Protein AF-A0A364VE46-F1 (afdb_monomer)

Sequence (124 aa):
MSDPAYLKLATQILAKAADLCPDRCPKPSRQRAEAWAEVLASMQVPDEVWSEAVTWWSLNGDLSHQINPQEMKRAALAVRDRWEQDPVKRRWLEAAREQKRLERDALIQPVLEQKRKEVRAIGP

Solvent-accessible surface area (backbone atoms only — not comparable to full-atom values): 6962 Å² total; per-residue (Å²): 131,61,56,68,67,36,33,52,50,28,44,52,52,50,52,53,36,31,75,77,37,54,97,29,33,74,80,86,44,70,71,56,21,42,54,42,9,51,56,53,68,74,46,99,63,65,78,82,43,47,68,55,10,49,55,48,33,78,76,72,48,75,80,90,49,62,70,47,73,68,58,51,49,52,26,30,50,54,46,47,58,51,31,62,72,35,79,67,50,31,52,52,52,52,50,53,54,49,50,54,49,53,55,52,50,63,64,45,49,61,56,53,52,51,53,52,51,54,56,58,73,73,53,133

Mean predicted aligned error: 7.07 Å

Organism: NCBI:txid2055947

Radius of gyration: 18.84 Å; Cα contacts (8 Å, |Δi|>4): 98; chains: 1; bounding box: 38×33×64 Å

Structure (mmCIF, N/CA/C/O backbone):
data_AF-A0A364VE46-F1
#
_entry.id   AF-A0A364VE46-F1
#
loop_
_atom_site.group_PDB
_atom_site.id
_atom_site.type_symbol
_atom_site.label_atom_id
_atom_site.label_alt_id
_atom_site.label_comp_id
_atom_site.label_asym_id
_atom_site.label_entity_id
_atom_site.label_seq_id
_atom_site.pdbx_PDB_ins_code
_atom_site.Cartn_x
_atom_site.Cartn_y
_atom_site.Cartn_z
_atom_site.occupancy
_atom_site.B_iso_or_equiv
_atom_site.auth_seq_id
_atom_site.auth_comp_id
_atom_site.auth_asym_id
_atom_site.auth_atom_id
_atom_site.pdbx_PDB_model_num
ATOM 1 N N . MET A 1 1 ? 12.963 6.518 13.332 1.00 56.69 1 MET A N 1
ATOM 2 C CA . MET A 1 1 ? 12.788 5.086 13.014 1.00 56.69 1 MET A CA 1
ATOM 3 C C . MET A 1 1 ? 11.455 4.951 12.320 1.00 56.69 1 MET A C 1
ATOM 5 O O . MET A 1 1 ? 10.466 5.377 12.906 1.00 56.69 1 MET A O 1
ATOM 9 N N . SER A 1 2 ? 11.434 4.442 11.089 1.00 65.88 2 SER A N 1
ATOM 10 C CA . SER A 1 2 ? 10.183 4.196 10.370 1.00 65.88 2 SER A CA 1
ATOM 11 C C . SER A 1 2 ? 9.339 3.178 11.136 1.00 65.88 2 SER A C 1
ATO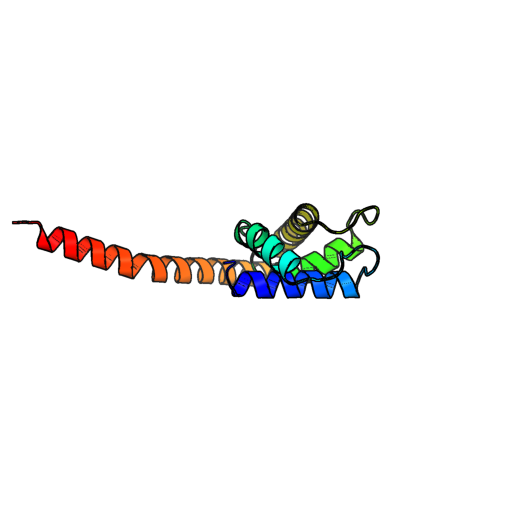M 13 O O . SER A 1 2 ? 9.874 2.231 11.716 1.00 65.88 2 SER A O 1
ATOM 15 N N . ASP A 1 3 ? 8.030 3.396 11.159 1.00 81.00 3 ASP A N 1
ATOM 16 C CA . ASP A 1 3 ? 7.070 2.491 11.785 1.00 81.00 3 ASP A CA 1
ATOM 17 C C . ASP A 1 3 ? 7.213 1.069 11.183 1.00 81.00 3 ASP A C 1
ATOM 19 O O . ASP A 1 3 ? 7.209 0.925 9.950 1.00 81.00 3 ASP A O 1
ATOM 23 N N . PRO A 1 4 ? 7.363 0.015 12.016 1.00 85.56 4 PRO A N 1
ATOM 24 C CA . PRO A 1 4 ? 7.535 -1.363 11.559 1.00 85.56 4 PRO A CA 1
ATOM 25 C C . PRO A 1 4 ? 6.454 -1.845 10.582 1.00 85.56 4 PRO A C 1
ATOM 27 O O . PRO A 1 4 ? 6.757 -2.638 9.686 1.00 85.56 4 PRO A O 1
ATOM 30 N N . ALA A 1 5 ? 5.213 -1.366 10.723 1.00 87.19 5 ALA A N 1
ATOM 31 C CA . ALA A 1 5 ? 4.117 -1.723 9.827 1.00 87.19 5 ALA A CA 1
ATOM 32 C C . ALA A 1 5 ? 4.358 -1.176 8.411 1.00 87.19 5 ALA A C 1
ATOM 34 O O . ALA A 1 5 ? 4.322 -1.926 7.432 1.00 87.19 5 ALA A O 1
ATOM 35 N N . TYR A 1 6 ? 4.721 0.104 8.301 1.00 90.00 6 TYR A N 1
ATOM 36 C CA . TYR A 1 6 ? 5.007 0.737 7.013 1.00 90.00 6 TYR A CA 1
ATOM 37 C C . TYR A 1 6 ? 6.307 0.232 6.380 1.00 90.00 6 TYR A C 1
ATOM 39 O O . TYR A 1 6 ? 6.400 0.161 5.156 1.00 90.00 6 TYR A O 1
ATOM 47 N N . LEU A 1 7 ? 7.292 -0.186 7.181 1.00 92.06 7 LEU A N 1
ATOM 48 C CA . LEU A 1 7 ? 8.499 -0.841 6.669 1.00 92.06 7 LEU A CA 1
ATOM 49 C C . LEU A 1 7 ? 8.181 -2.188 6.008 1.00 92.06 7 LEU A C 1
ATOM 51 O O . LEU A 1 7 ? 8.695 -2.498 4.927 1.00 92.06 7 LEU A O 1
ATOM 55 N N . LYS A 1 8 ? 7.304 -2.978 6.634 1.00 92.00 8 LYS A N 1
ATOM 56 C CA . LYS A 1 8 ? 6.802 -4.226 6.054 1.00 92.00 8 LYS A CA 1
ATOM 57 C C . LYS A 1 8 ? 6.043 -3.952 4.755 1.00 92.00 8 LYS A C 1
ATOM 59 O O . LYS A 1 8 ? 6.323 -4.602 3.749 1.00 92.00 8 LYS A O 1
ATOM 64 N N . LEU A 1 9 ? 5.148 -2.965 4.758 1.00 92.75 9 LEU A N 1
ATOM 65 C CA . LEU A 1 9 ? 4.371 -2.576 3.583 1.00 92.75 9 LEU A CA 1
ATOM 66 C C . LEU A 1 9 ? 5.269 -2.123 2.420 1.00 92.75 9 LEU A C 1
ATOM 68 O O . LEU A 1 9 ? 5.142 -2.629 1.306 1.00 92.75 9 LEU A O 1
ATOM 72 N N . ALA A 1 10 ? 6.229 -1.233 2.682 1.00 93.50 10 ALA A N 1
ATOM 73 C CA . ALA A 1 10 ? 7.200 -0.772 1.691 1.00 93.50 10 ALA A CA 1
ATOM 74 C C . ALA A 1 10 ? 7.986 -1.938 1.075 1.00 93.50 10 ALA A C 1
ATOM 76 O O . ALA A 1 10 ? 8.163 -2.005 -0.141 1.00 93.50 10 ALA A O 1
ATOM 77 N N . THR A 1 11 ? 8.418 -2.886 1.909 1.00 93.31 11 THR A N 1
ATOM 78 C CA . THR A 1 11 ? 9.143 -4.082 1.462 1.00 93.31 11 THR A CA 1
ATOM 79 C C . THR A 1 11 ? 8.281 -4.949 0.544 1.00 93.31 11 THR A C 1
ATOM 81 O O . THR A 1 11 ? 8.752 -5.386 -0.503 1.00 93.31 11 THR A O 1
ATOM 84 N N . GLN A 1 12 ? 7.011 -5.164 0.897 1.00 93.12 12 GLN A N 1
ATOM 85 C CA . GLN A 1 12 ? 6.065 -5.940 0.086 1.00 93.12 12 GLN A CA 1
ATOM 86 C C . GLN A 1 12 ? 5.781 -5.282 -1.268 1.00 93.12 12 GLN A C 1
ATOM 88 O O . GLN A 1 12 ? 5.769 -5.964 -2.292 1.00 93.12 12 GLN A O 1
ATOM 93 N N . ILE A 1 13 ? 5.589 -3.960 -1.279 1.00 93.69 13 ILE A N 1
ATOM 94 C CA . ILE A 1 13 ? 5.369 -3.178 -2.500 1.00 93.69 13 ILE A CA 1
ATOM 95 C C . ILE A 1 13 ? 6.575 -3.295 -3.436 1.00 93.69 13 ILE A C 1
ATOM 97 O O . ILE A 1 13 ? 6.410 -3.635 -4.606 1.00 93.69 13 ILE A O 1
ATOM 101 N N . LEU A 1 14 ? 7.785 -3.055 -2.919 1.00 93.31 14 LEU A N 1
ATOM 102 C CA . LEU A 1 14 ? 9.017 -3.105 -3.710 1.00 93.31 14 LEU A CA 1
ATOM 103 C C . LEU A 1 14 ? 9.321 -4.516 -4.228 1.00 93.31 14 LEU A C 1
ATOM 105 O O . LEU A 1 14 ? 9.739 -4.655 -5.375 1.00 93.31 14 LEU A O 1
ATOM 109 N N . ALA A 1 15 ? 9.085 -5.552 -3.417 1.00 92.56 15 ALA A N 1
ATOM 110 C CA . ALA A 1 15 ? 9.265 -6.942 -3.831 1.00 92.56 15 ALA A CA 1
ATOM 111 C C . ALA A 1 15 ? 8.324 -7.300 -4.989 1.00 92.56 15 ALA A C 1
ATOM 113 O O . ALA A 1 15 ? 8.781 -7.696 -6.056 1.00 92.56 15 ALA A O 1
ATOM 114 N N . LYS A 1 16 ? 7.020 -7.043 -4.833 1.00 93.75 16 LYS A N 1
ATOM 115 C CA . LYS A 1 16 ? 6.037 -7.327 -5.884 1.00 93.75 16 LYS A CA 1
ATOM 116 C C . LYS A 1 16 ? 6.298 -6.522 -7.162 1.00 93.75 16 LYS A C 1
ATOM 118 O O . LYS A 1 16 ? 6.143 -7.046 -8.261 1.00 93.75 16 LYS A O 1
ATOM 123 N N . ALA A 1 17 ? 6.697 -5.256 -7.033 1.00 92.12 17 ALA A N 1
ATOM 124 C CA . ALA A 1 17 ? 7.054 -4.430 -8.184 1.00 92.12 17 ALA A CA 1
ATOM 125 C C . ALA A 1 17 ? 8.294 -4.971 -8.915 1.00 92.12 17 ALA A C 1
ATOM 127 O O . ALA A 1 17 ? 8.340 -4.915 -10.142 1.00 92.12 17 ALA A O 1
ATOM 128 N N . ALA A 1 18 ? 9.275 -5.514 -8.185 1.00 92.25 18 ALA A N 1
ATOM 129 C CA . ALA A 1 18 ? 10.451 -6.150 -8.777 1.00 92.25 18 ALA A CA 1
ATOM 130 C C . ALA A 1 18 ? 10.103 -7.448 -9.515 1.00 92.25 18 ALA A C 1
ATOM 132 O O . ALA A 1 18 ? 10.648 -7.680 -10.590 1.00 92.25 18 ALA A O 1
ATOM 133 N N . ASP A 1 19 ? 9.172 -8.244 -8.987 1.00 92.69 19 ASP A N 1
ATOM 134 C CA . ASP A 1 19 ? 8.719 -9.476 -9.643 1.00 92.69 19 ASP A CA 1
ATOM 135 C C . ASP A 1 19 ? 7.952 -9.193 -10.945 1.00 92.69 19 ASP A C 1
ATOM 137 O O . ASP A 1 19 ? 8.099 -9.917 -11.928 1.00 92.69 19 ASP A O 1
ATOM 141 N N . LEU A 1 20 ? 7.134 -8.134 -10.970 1.00 91.88 20 LEU A N 1
ATOM 142 C CA . LEU A 1 20 ? 6.317 -7.776 -12.137 1.00 91.88 20 LEU A CA 1
ATOM 143 C C . LEU A 1 20 ? 7.089 -6.977 -13.193 1.00 91.88 20 LEU A C 1
ATOM 145 O O . LEU A 1 20 ? 6.883 -7.168 -14.391 1.00 91.88 20 LEU A O 1
ATOM 149 N N . CYS A 1 21 ? 7.947 -6.053 -12.761 1.00 90.38 21 CYS A N 1
ATOM 150 C CA . CYS A 1 21 ? 8.658 -5.122 -13.635 1.00 90.38 21 CYS A CA 1
ATOM 151 C C . CYS A 1 21 ? 10.121 -4.952 -13.174 1.00 90.38 21 CYS A C 1
ATOM 153 O O . CYS A 1 21 ? 10.495 -3.872 -12.700 1.00 90.38 21 CYS A O 1
ATOM 155 N N . PRO A 1 22 ? 10.976 -5.984 -13.319 1.00 88.56 22 PRO A N 1
ATOM 156 C CA . PRO A 1 22 ? 12.333 -5.991 -12.763 1.00 88.56 22 PRO A CA 1
ATOM 157 C C . PRO A 1 22 ? 13.203 -4.837 -13.273 1.00 88.56 22 PRO A C 1
ATOM 159 O O . PRO A 1 22 ? 13.923 -4.217 -12.493 1.00 88.56 22 PRO A O 1
ATOM 162 N N . ASP A 1 23 ? 13.072 -4.463 -14.548 1.00 88.62 23 ASP A N 1
ATOM 163 C CA . ASP A 1 23 ? 13.854 -3.372 -15.148 1.00 88.62 23 ASP A CA 1
ATOM 164 C C . ASP A 1 23 ? 13.385 -1.968 -14.729 1.00 88.62 23 ASP A C 1
ATOM 166 O O . ASP A 1 23 ? 13.976 -0.960 -15.129 1.00 88.62 23 ASP A O 1
ATOM 170 N N . ARG A 1 24 ? 12.280 -1.882 -13.982 1.00 84.69 24 ARG A N 1
ATOM 171 C CA . ARG A 1 24 ? 11.641 -0.629 -13.549 1.00 84.69 24 ARG A CA 1
ATOM 172 C C . ARG A 1 24 ? 11.518 -0.527 -12.034 1.00 84.69 24 ARG A C 1
ATOM 174 O O . ARG A 1 24 ? 11.218 0.550 -11.528 1.00 84.69 24 ARG A O 1
ATOM 181 N N . CYS A 1 25 ? 11.801 -1.598 -11.299 1.00 83.81 25 CYS A N 1
ATOM 182 C CA . CYS A 1 25 ? 11.904 -1.551 -9.852 1.00 83.81 25 CYS A CA 1
ATOM 183 C C . CYS A 1 25 ? 13.359 -1.293 -9.439 1.00 83.81 25 CYS A C 1
ATOM 185 O O . CYS A 1 25 ? 14.266 -2.035 -9.826 1.00 83.81 25 CYS A O 1
ATOM 187 N N . PRO A 1 26 ? 13.633 -0.259 -8.633 1.00 78.94 26 PRO A N 1
ATOM 188 C CA . PRO A 1 26 ? 14.983 -0.027 -8.164 1.00 78.94 26 PRO A CA 1
ATOM 189 C C . PRO A 1 26 ? 15.351 -1.120 -7.138 1.00 78.94 26 PRO A C 1
ATOM 191 O O . PRO A 1 26 ? 14.605 -1.357 -6.188 1.00 78.94 26 PRO A O 1
ATOM 194 N N . LYS A 1 27 ? 16.536 -1.745 -7.277 1.00 79.75 27 LYS A N 1
ATOM 195 C CA . LYS A 1 27 ? 17.008 -2.886 -6.449 1.00 79.75 27 LYS A CA 1
ATOM 196 C C . LYS A 1 27 ? 16.656 -2.765 -4.955 1.00 79.75 27 LYS A C 1
ATOM 198 O O . LYS A 1 27 ? 17.228 -1.883 -4.309 1.00 79.75 27 LYS A O 1
ATOM 203 N N . PRO A 1 28 ? 15.791 -3.621 -4.388 1.00 76.81 28 PRO A N 1
ATOM 204 C CA . PRO A 1 28 ? 15.356 -3.499 -3.000 1.00 76.81 28 PRO A CA 1
ATOM 205 C C . PRO A 1 28 ? 16.540 -3.386 -2.032 1.00 76.81 28 PRO A C 1
ATOM 207 O O . PRO A 1 28 ? 17.483 -4.172 -2.085 1.00 76.81 28 PRO A O 1
ATOM 210 N N . SER A 1 29 ? 16.502 -2.387 -1.153 1.00 88.25 29 SER A N 1
ATOM 211 C CA . SER A 1 29 ? 17.468 -2.219 -0.067 1.00 88.25 29 SER A CA 1
ATOM 212 C C . SER A 1 29 ? 16.737 -1.764 1.187 1.00 88.25 29 SER A C 1
ATOM 214 O O . SER A 1 29 ? 15.684 -1.128 1.099 1.00 88.25 29 SER A O 1
ATOM 216 N N . ARG A 1 30 ? 17.307 -2.060 2.360 1.00 88.81 30 ARG A N 1
ATOM 217 C CA . ARG A 1 30 ? 16.725 -1.644 3.642 1.00 88.81 30 ARG A CA 1
ATOM 218 C C . ARG A 1 30 ? 16.513 -0.130 3.703 1.00 88.81 30 ARG A C 1
ATOM 220 O O . ARG A 1 30 ? 15.420 0.312 4.020 1.00 88.81 30 ARG A O 1
ATOM 227 N N . GLN A 1 31 ? 17.523 0.643 3.310 1.00 90.94 31 GLN A N 1
ATOM 228 C CA . GLN A 1 31 ? 17.452 2.105 3.290 1.00 90.94 31 GLN A CA 1
ATOM 229 C C . GLN A 1 31 ? 16.330 2.618 2.374 1.00 90.94 31 GLN A C 1
ATOM 231 O O . GLN A 1 31 ? 15.630 3.568 2.713 1.00 90.94 31 GLN A O 1
ATOM 236 N N . ARG A 1 32 ? 16.119 1.975 1.216 1.00 89.75 32 ARG A N 1
ATOM 237 C CA . ARG A 1 32 ? 15.029 2.354 0.311 1.00 89.75 32 ARG A CA 1
ATOM 238 C C . ARG A 1 32 ? 13.664 1.994 0.888 1.00 89.75 32 ARG A C 1
ATOM 240 O O . ARG A 1 32 ? 12.745 2.795 0.764 1.00 89.75 32 ARG A O 1
ATOM 247 N N . ALA A 1 33 ? 13.536 0.830 1.520 1.00 91.88 33 ALA A N 1
ATOM 248 C CA . ALA A 1 33 ? 12.306 0.439 2.200 1.00 91.88 33 ALA A CA 1
ATOM 249 C C . ALA A 1 33 ? 11.974 1.397 3.358 1.00 91.88 33 ALA A C 1
ATOM 251 O O . ALA A 1 33 ? 10.822 1.791 3.495 1.00 91.88 33 ALA A O 1
ATOM 252 N N . GLU A 1 34 ? 12.971 1.835 4.134 1.00 93.38 34 GLU A N 1
ATOM 253 C CA . GLU A 1 34 ? 12.807 2.828 5.207 1.00 93.38 34 GLU A CA 1
ATOM 254 C C . GLU A 1 34 ? 12.338 4.187 4.662 1.00 93.38 34 GLU A C 1
ATOM 256 O O . GLU A 1 34 ? 11.369 4.743 5.179 1.00 93.38 34 GLU A O 1
ATOM 261 N N . ALA A 1 35 ? 12.942 4.672 3.570 1.00 91.75 35 ALA A N 1
ATOM 262 C CA . ALA A 1 35 ? 12.521 5.909 2.909 1.00 91.75 35 ALA A CA 1
ATOM 263 C C . ALA A 1 35 ? 11.099 5.809 2.333 1.00 91.75 35 ALA A C 1
ATOM 265 O O . ALA A 1 35 ? 10.295 6.727 2.469 1.00 91.75 35 ALA A O 1
ATOM 266 N N . TRP A 1 36 ? 10.752 4.681 1.707 1.00 93.06 36 TRP A N 1
ATOM 267 C CA . TRP A 1 36 ? 9.391 4.443 1.223 1.00 93.06 36 TRP A CA 1
ATOM 268 C C . TRP A 1 36 ? 8.388 4.379 2.372 1.00 93.06 36 TRP A C 1
ATOM 270 O O . TRP A 1 36 ? 7.309 4.951 2.253 1.00 93.06 36 TRP A O 1
ATOM 280 N N . ALA A 1 37 ? 8.740 3.740 3.488 1.00 92.50 37 ALA A N 1
ATOM 281 C CA . ALA A 1 37 ? 7.881 3.638 4.661 1.00 92.50 37 ALA A CA 1
ATOM 282 C C . ALA A 1 37 ? 7.494 5.015 5.216 1.00 92.50 37 ALA A C 1
ATOM 284 O O . ALA A 1 37 ? 6.330 5.224 5.544 1.00 92.50 37 ALA A O 1
ATOM 285 N N . GLU A 1 38 ? 8.428 5.969 5.262 1.00 91.38 38 GLU A N 1
ATOM 286 C CA . GLU A 1 38 ? 8.139 7.349 5.680 1.00 91.38 38 GLU A CA 1
ATOM 287 C C . GLU A 1 38 ? 7.113 8.023 4.764 1.00 91.38 38 GLU A C 1
ATOM 289 O O . GLU A 1 38 ? 6.151 8.635 5.234 1.00 91.38 38 GLU A O 1
ATOM 294 N N . VAL A 1 39 ? 7.272 7.871 3.446 1.00 90.81 39 VAL A N 1
ATOM 295 C CA . VAL A 1 39 ? 6.330 8.457 2.488 1.00 90.81 39 VAL A CA 1
ATOM 296 C C . VAL A 1 39 ? 4.970 7.763 2.583 1.00 90.81 39 VAL A C 1
ATOM 298 O O . VAL A 1 39 ? 3.951 8.447 2.626 1.00 90.81 39 VAL A O 1
ATOM 301 N N . LEU A 1 40 ? 4.925 6.430 2.657 1.00 90.56 40 LEU A N 1
ATOM 302 C C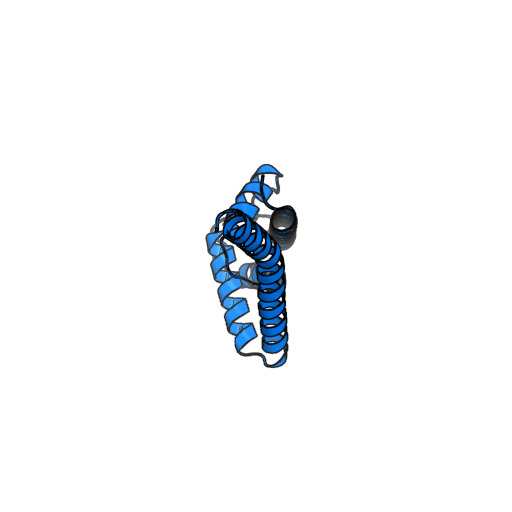A . LEU A 1 40 ? 3.681 5.661 2.775 1.00 90.56 40 LEU A CA 1
ATOM 303 C C . LEU A 1 40 ? 2.922 5.990 4.064 1.00 90.56 40 LEU A C 1
ATOM 305 O O . LEU A 1 40 ? 1.704 6.133 4.014 1.00 90.56 40 LEU A O 1
ATOM 309 N N . ALA A 1 41 ? 3.628 6.201 5.179 1.00 89.06 41 ALA A N 1
ATOM 310 C CA . ALA A 1 41 ? 3.033 6.609 6.452 1.00 89.06 41 ALA A CA 1
ATOM 311 C C . ALA A 1 41 ? 2.308 7.960 6.375 1.00 89.06 41 ALA A C 1
ATOM 313 O O . ALA A 1 41 ? 1.339 8.193 7.097 1.00 89.06 41 ALA A O 1
ATOM 314 N N . SER A 1 42 ? 2.735 8.844 5.469 1.00 88.19 42 SER A N 1
ATOM 315 C CA . SER A 1 42 ? 2.050 10.117 5.215 1.00 88.19 42 SER A CA 1
ATOM 316 C C . SER A 1 42 ? 0.770 9.971 4.379 1.00 88.19 42 SER A C 1
ATOM 318 O O . SER A 1 42 ? -0.003 10.924 4.250 1.00 88.19 42 SER A O 1
ATOM 320 N N . MET A 1 43 ? 0.526 8.799 3.783 1.00 87.19 43 MET A N 1
ATOM 321 C CA . MET A 1 43 ? -0.602 8.575 2.884 1.00 87.19 43 MET A CA 1
ATOM 322 C C . MET A 1 43 ? -1.793 7.961 3.619 1.00 87.19 43 MET A C 1
ATOM 324 O O . MET A 1 43 ? -1.702 6.916 4.254 1.00 87.19 43 MET A O 1
ATOM 328 N N . GLN A 1 44 ? -2.969 8.569 3.457 1.00 82.88 44 GLN A N 1
ATOM 329 C CA . GLN A 1 44 ? -4.230 8.033 3.978 1.00 82.88 44 GLN A CA 1
ATOM 330 C C . GLN A 1 44 ? -4.833 6.990 3.026 1.00 82.88 44 GLN A C 1
ATOM 332 O O . GLN A 1 44 ? -5.938 7.156 2.508 1.00 82.88 44 GLN A O 1
ATOM 337 N N . VAL A 1 45 ? -4.083 5.921 2.765 1.00 87.44 45 VAL A N 1
ATOM 338 C CA . VAL A 1 45 ? -4.537 4.779 1.962 1.00 87.44 45 VAL A CA 1
ATOM 339 C C . VAL A 1 45 ? -4.525 3.525 2.843 1.00 87.44 45 VAL A C 1
ATOM 341 O O . VAL A 1 45 ? -3.557 3.330 3.579 1.00 87.44 45 VAL A O 1
ATOM 344 N N . PRO A 1 46 ? -5.588 2.700 2.833 1.00 87.94 46 PRO A N 1
ATOM 345 C CA . PRO A 1 46 ? -5.594 1.421 3.540 1.00 87.94 46 PRO A CA 1
ATOM 346 C C . PRO A 1 46 ? -4.532 0.456 3.008 1.00 87.94 46 PRO A C 1
ATOM 348 O O . PRO A 1 46 ? -4.253 0.431 1.806 1.00 87.94 46 PRO A O 1
ATOM 351 N N . ASP A 1 47 ? -3.963 -0.352 3.895 1.00 88.00 47 ASP A N 1
ATOM 352 C CA . ASP A 1 47 ? -2.829 -1.223 3.583 1.00 88.00 47 ASP A CA 1
ATOM 353 C C . ASP A 1 47 ? -3.201 -2.289 2.530 1.00 88.00 47 ASP A C 1
ATOM 355 O O . ASP A 1 47 ? -2.391 -2.685 1.689 1.00 88.00 47 ASP A O 1
ATOM 359 N N . GLU A 1 48 ? -4.471 -2.691 2.510 1.00 87.44 48 GLU A N 1
ATOM 360 C CA . GLU A 1 48 ? -5.043 -3.698 1.618 1.00 87.44 48 GLU A CA 1
ATOM 361 C C . GLU A 1 48 ? -5.031 -3.268 0.144 1.00 87.44 48 GLU A C 1
ATOM 363 O O . GLU A 1 48 ? -5.021 -4.114 -0.754 1.00 87.44 48 GLU A O 1
ATOM 368 N N . VAL A 1 49 ? -5.014 -1.959 -0.122 1.00 92.50 49 VAL A N 1
ATOM 369 C CA . VAL A 1 49 ? -5.083 -1.401 -1.481 1.00 92.50 49 VAL A CA 1
ATOM 370 C C . VAL A 1 49 ? -3.762 -1.587 -2.229 1.00 92.50 49 VAL A C 1
ATOM 372 O O . VAL A 1 49 ? -3.753 -1.758 -3.450 1.00 92.50 49 VAL A O 1
ATOM 375 N N . TRP A 1 50 ? -2.628 -1.588 -1.526 1.00 94.12 50 TRP A N 1
ATOM 376 C CA . TRP A 1 50 ? -1.312 -1.466 -2.158 1.00 94.12 50 TRP A CA 1
ATOM 377 C C . TRP A 1 50 ? -0.923 -2.653 -3.034 1.00 94.12 50 TRP A C 1
ATOM 379 O O . TRP A 1 50 ? -0.299 -2.464 -4.075 1.00 94.12 50 TRP A O 1
ATOM 389 N N . SER A 1 51 ? -1.315 -3.876 -2.673 1.00 93.19 51 SER A N 1
ATOM 390 C CA . SER A 1 51 ? -1.020 -5.045 -3.513 1.00 93.19 51 SER A CA 1
ATOM 391 C C . SER A 1 51 ? -1.686 -4.925 -4.889 1.00 93.19 51 SER A C 1
ATOM 393 O O . SER A 1 51 ? -1.066 -5.211 -5.920 1.00 93.19 51 SER A O 1
ATOM 395 N N . GLU A 1 52 ? -2.938 -4.474 -4.931 1.00 94.62 52 GLU A N 1
ATOM 396 C CA . GLU A 1 52 ? -3.656 -4.248 -6.185 1.00 94.62 52 GLU A CA 1
ATOM 397 C C . GLU A 1 52 ? -3.135 -2.992 -6.898 1.00 94.62 52 GLU A C 1
ATOM 399 O O . GLU A 1 52 ? -2.977 -3.021 -8.114 1.00 94.62 52 GLU A O 1
ATOM 404 N N . ALA A 1 53 ? -2.730 -1.955 -6.158 1.00 96.19 53 ALA A N 1
ATOM 405 C CA . ALA A 1 53 ? -2.074 -0.765 -6.706 1.00 96.19 53 ALA A CA 1
ATOM 406 C C . ALA A 1 53 ? -0.799 -1.097 -7.493 1.00 96.19 53 ALA A C 1
ATOM 408 O O . ALA A 1 53 ? -0.625 -0.602 -8.603 1.00 96.19 53 ALA A O 1
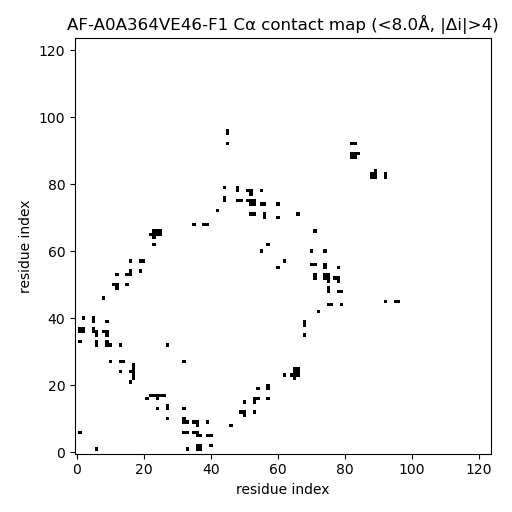ATOM 409 N N . VAL A 1 54 ? 0.059 -1.984 -6.976 1.00 95.19 54 VAL A N 1
ATOM 410 C CA . VAL A 1 54 ? 1.267 -2.430 -7.694 1.00 95.19 54 VAL A CA 1
ATOM 411 C C . VAL A 1 54 ? 0.907 -3.128 -9.008 1.00 95.19 54 VAL A C 1
ATOM 413 O O . VAL A 1 54 ? 1.553 -2.903 -10.026 1.00 95.19 54 VAL A O 1
ATOM 416 N N . THR A 1 55 ? -0.156 -3.934 -8.997 1.00 95.25 55 THR A N 1
ATOM 417 C CA . THR A 1 55 ? -0.645 -4.639 -10.198 1.00 95.25 55 THR A CA 1
ATOM 418 C C . THR A 1 55 ? -1.237 -3.658 -11.207 1.00 95.25 55 THR A C 1
ATOM 420 O O . THR A 1 55 ? -1.032 -3.771 -12.410 1.00 95.25 55 THR A O 1
ATOM 423 N N . TRP A 1 56 ? -1.975 -2.662 -10.720 1.00 95.69 56 TRP A N 1
ATOM 424 C CA . TRP A 1 56 ? -2.515 -1.610 -11.566 1.00 95.69 56 TRP A CA 1
ATOM 425 C C . TRP A 1 56 ? -1.389 -0.792 -12.199 1.00 95.69 56 TRP A C 1
ATOM 427 O O . TRP A 1 56 ? -1.422 -0.553 -13.404 1.00 95.69 56 TRP A O 1
ATOM 437 N N . TRP A 1 57 ? -0.371 -0.417 -11.420 1.00 94.75 57 TRP A N 1
ATOM 438 C CA . TRP A 1 57 ? 0.796 0.310 -11.914 1.00 94.75 57 TRP A CA 1
ATOM 439 C C . TRP A 1 57 ? 1.557 -0.487 -12.976 1.00 94.75 57 TRP A C 1
ATOM 441 O O . TRP A 1 57 ? 1.878 0.075 -14.015 1.00 94.75 57 TRP A O 1
ATOM 451 N N . SER A 1 58 ? 1.779 -1.791 -12.790 1.00 93.19 58 SER A N 1
ATOM 452 C CA . SER A 1 58 ? 2.496 -2.592 -13.793 1.00 93.19 58 SER A CA 1
ATOM 453 C C . SER A 1 58 ? 1.765 -2.673 -15.140 1.00 93.19 58 SER A C 1
ATOM 455 O O . SER A 1 58 ? 2.388 -2.950 -16.158 1.00 93.19 58 SER A O 1
ATOM 457 N N . LEU A 1 59 ? 0.445 -2.458 -15.148 1.00 93.06 59 LEU A N 1
ATOM 458 C CA . LEU A 1 59 ? -0.394 -2.510 -16.349 1.00 93.06 59 LEU A CA 1
ATOM 459 C C . LEU A 1 59 ? -0.675 -1.131 -16.966 1.00 93.06 59 LEU A C 1
ATOM 461 O O . LEU A 1 59 ? -0.893 -1.046 -18.169 1.00 93.06 59 LEU A O 1
ATOM 465 N N . ASN A 1 60 ? -0.718 -0.070 -16.155 1.00 91.88 60 ASN A N 1
ATOM 466 C CA . ASN A 1 60 ? -1.209 1.256 -16.562 1.00 91.88 60 ASN A CA 1
ATOM 467 C C . ASN A 1 60 ? -0.206 2.391 -16.308 1.00 91.88 60 ASN A C 1
ATOM 469 O O . ASN A 1 60 ? -0.457 3.533 -16.687 1.00 91.88 60 ASN A O 1
ATOM 473 N N . GLY A 1 61 ? 0.884 2.107 -15.598 1.00 83.88 61 GLY A N 1
ATOM 474 C CA . GLY A 1 61 ? 1.911 3.077 -15.256 1.00 83.88 61 GLY A CA 1
ATOM 475 C C . GLY A 1 61 ? 2.749 3.484 -16.461 1.00 83.88 61 GLY A C 1
ATOM 476 O O . GLY A 1 61 ? 2.812 2.786 -17.474 1.00 83.88 61 GLY A O 1
ATOM 477 N N . ASP A 1 62 ? 3.429 4.619 -16.327 1.00 82.56 62 ASP A N 1
ATOM 478 C CA . ASP A 1 62 ? 4.420 5.042 -17.304 1.00 82.56 62 ASP A CA 1
ATOM 479 C C . ASP A 1 62 ? 5.706 4.231 -17.104 1.00 82.56 62 ASP A C 1
ATOM 481 O O . ASP A 1 62 ? 6.554 4.532 -16.267 1.00 82.56 62 ASP A O 1
ATOM 485 N N . LEU A 1 63 ? 5.846 3.164 -17.888 1.00 79.12 63 LEU A N 1
ATOM 486 C CA . LEU A 1 63 ? 6.999 2.270 -17.819 1.00 79.12 63 LEU A CA 1
ATOM 487 C C . LEU A 1 63 ? 8.254 2.859 -18.488 1.00 79.12 63 LEU A C 1
ATOM 489 O O . LEU A 1 63 ? 9.219 2.125 -18.710 1.00 79.12 63 LEU A O 1
ATOM 493 N N . SER A 1 64 ? 8.278 4.149 -18.840 1.00 83.00 64 SER A N 1
ATOM 494 C CA . SER A 1 64 ? 9.498 4.825 -19.303 1.00 83.00 64 SER A CA 1
ATOM 495 C C . SER A 1 64 ? 10.468 5.146 -18.160 1.00 83.00 64 SER A C 1
ATOM 497 O O . SER A 1 64 ? 11.668 5.324 -18.395 1.00 83.00 64 SER A O 1
ATOM 499 N N . HIS A 1 65 ? 9.982 5.147 -16.916 1.00 82.38 65 HIS A N 1
ATOM 500 C CA . HIS A 1 65 ? 10.763 5.475 -15.731 1.00 82.38 65 HIS A CA 1
ATOM 501 C C . HIS A 1 65 ? 10.704 4.376 -14.666 1.00 82.38 65 HIS A C 1
ATOM 503 O O . HIS A 1 65 ? 9.883 3.460 -14.705 1.00 82.38 65 HIS A O 1
ATOM 509 N N . GLN A 1 66 ? 11.650 4.434 -13.727 1.00 88.94 66 GLN A N 1
ATOM 510 C CA . GLN A 1 66 ? 11.609 3.569 -12.555 1.00 88.94 66 GLN A CA 1
ATOM 511 C C . GLN A 1 66 ? 10.488 4.002 -11.621 1.00 88.94 66 GLN A C 1
ATOM 513 O O . GLN A 1 66 ? 10.269 5.199 -11.430 1.00 88.94 66 GLN A O 1
ATOM 518 N N . ILE A 1 67 ? 9.879 3.012 -10.971 1.00 90.56 67 ILE A N 1
ATOM 519 C CA . ILE A 1 67 ? 8.826 3.240 -9.997 1.00 90.56 67 ILE A CA 1
ATOM 520 C C . ILE A 1 67 ? 9.304 4.168 -8.885 1.00 90.56 67 ILE A C 1
ATOM 522 O O . ILE A 1 67 ? 10.348 3.956 -8.255 1.00 90.56 67 ILE A O 1
ATOM 526 N N . ASN A 1 68 ? 8.500 5.182 -8.602 1.00 91.06 68 ASN A N 1
ATOM 527 C CA . ASN A 1 68 ? 8.716 6.075 -7.474 1.00 91.06 68 ASN A CA 1
ATOM 528 C C . ASN A 1 68 ? 7.473 6.156 -6.563 1.00 91.06 68 ASN A C 1
ATOM 530 O O . ASN A 1 68 ? 6.373 5.741 -6.950 1.00 91.06 68 ASN A O 1
ATOM 534 N N . PRO A 1 69 ? 7.608 6.702 -5.339 1.00 91.44 69 PRO A N 1
ATOM 535 C CA . PRO A 1 69 ? 6.481 6.812 -4.415 1.00 91.44 69 PRO A CA 1
ATOM 536 C C . PRO A 1 69 ? 5.290 7.619 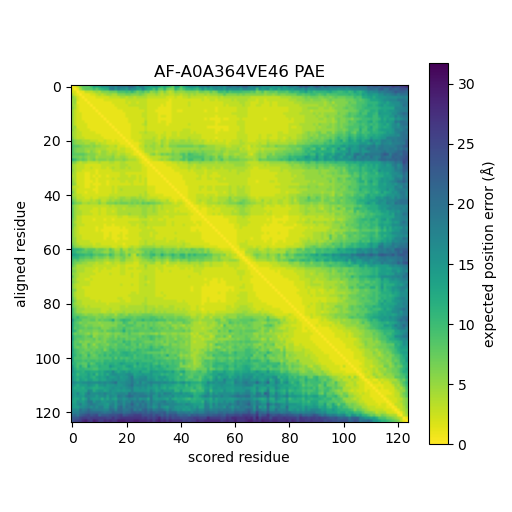-4.957 1.00 91.44 69 PRO A C 1
ATOM 538 O O . PRO A 1 69 ? 4.149 7.347 -4.585 1.00 91.44 69 PRO A O 1
ATOM 541 N N . GLN A 1 70 ? 5.516 8.599 -5.839 1.00 91.44 70 GLN A N 1
ATOM 542 C CA . GLN A 1 70 ? 4.439 9.401 -6.424 1.00 91.44 70 GLN A CA 1
ATOM 543 C C . GLN A 1 70 ? 3.604 8.587 -7.419 1.00 91.44 70 GLN A C 1
ATOM 545 O O . GLN A 1 70 ? 2.377 8.693 -7.418 1.00 91.44 70 GLN A O 1
ATOM 550 N N . GLU A 1 71 ? 4.239 7.759 -8.243 1.00 91.75 71 GLU A N 1
ATOM 551 C CA . GLU A 1 71 ? 3.539 6.841 -9.144 1.00 91.75 71 GLU A CA 1
ATOM 552 C C . GLU A 1 71 ? 2.745 5.798 -8.368 1.00 91.75 71 GLU A C 1
ATOM 554 O O . GLU A 1 71 ? 1.569 5.574 -8.655 1.00 91.75 71 GLU A O 1
ATOM 559 N N . MET A 1 72 ? 3.350 5.233 -7.322 1.00 93.94 72 MET A N 1
ATOM 560 C CA . MET A 1 72 ? 2.669 4.274 -6.459 1.00 93.94 72 MET A CA 1
ATOM 561 C C . MET A 1 72 ? 1.465 4.914 -5.751 1.00 93.94 72 MET A C 1
ATOM 563 O O . MET A 1 72 ? 0.393 4.315 -5.693 1.00 93.94 72 MET A O 1
ATOM 567 N N . LYS A 1 73 ? 1.583 6.173 -5.304 1.00 93.62 73 LYS A N 1
ATOM 568 C CA . LYS A 1 73 ? 0.450 6.948 -4.772 1.00 93.62 73 LYS A CA 1
ATOM 569 C C . LYS A 1 73 ? -0.677 7.085 -5.794 1.00 93.62 73 LYS A C 1
ATOM 571 O O . LYS A 1 73 ? -1.836 6.880 -5.444 1.00 93.62 73 LYS A O 1
ATOM 576 N N . ARG A 1 74 ? -0.363 7.445 -7.043 1.00 93.38 74 ARG A N 1
ATOM 577 C CA . ARG A 1 74 ? -1.371 7.585 -8.112 1.00 93.38 74 ARG A CA 1
ATOM 578 C C . ARG A 1 74 ? -2.099 6.265 -8.357 1.00 93.38 74 ARG A C 1
ATOM 580 O O . ARG A 1 74 ? -3.325 6.256 -8.395 1.00 93.38 74 ARG A O 1
ATOM 587 N N . ALA A 1 75 ? -1.353 5.167 -8.445 1.00 95.12 75 ALA A N 1
ATOM 588 C CA . ALA A 1 75 ? -1.917 3.834 -8.613 1.00 95.12 75 ALA A CA 1
ATOM 589 C C . ALA A 1 75 ? -2.83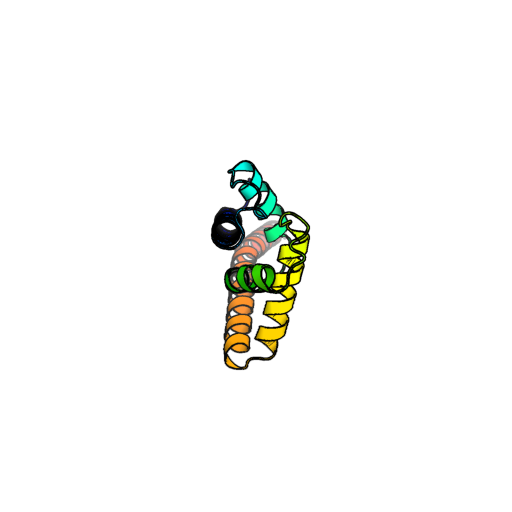0 3.441 -7.444 1.00 95.12 75 ALA A C 1
ATOM 591 O O . ALA A 1 75 ? -3.936 2.944 -7.648 1.00 95.12 75 ALA A O 1
ATOM 592 N N . ALA A 1 76 ? -2.403 3.717 -6.213 1.00 95.25 76 ALA A N 1
ATOM 593 C CA . ALA A 1 76 ? -3.177 3.394 -5.025 1.00 95.25 76 ALA A CA 1
ATOM 594 C C . ALA A 1 76 ? -4.471 4.208 -4.920 1.00 95.25 76 ALA A C 1
ATOM 596 O O . ALA A 1 76 ? -5.507 3.659 -4.554 1.00 95.25 76 ALA A O 1
ATOM 597 N N . LEU A 1 77 ? -4.445 5.490 -5.294 1.00 93.81 77 LEU A N 1
ATOM 598 C CA . LEU A 1 77 ? -5.656 6.308 -5.371 1.00 93.81 77 LEU A CA 1
ATOM 599 C C . LEU A 1 77 ? -6.610 5.795 -6.456 1.00 93.81 77 LEU A C 1
ATOM 601 O O . LEU A 1 77 ? -7.790 5.632 -6.174 1.00 93.81 77 LEU A O 1
ATOM 605 N N . ALA A 1 78 ? -6.104 5.443 -7.641 1.00 94.50 78 ALA A N 1
ATOM 606 C CA . ALA A 1 78 ? -6.932 4.883 -8.711 1.00 94.50 78 ALA A CA 1
ATOM 607 C C . ALA A 1 78 ? -7.626 3.575 -8.287 1.00 94.50 78 ALA A C 1
ATOM 609 O O . ALA A 1 78 ? -8.821 3.390 -8.525 1.00 94.50 78 ALA A O 1
ATOM 610 N N . VAL A 1 79 ? -6.900 2.676 -7.614 1.00 94.88 79 VAL A N 1
ATOM 611 C CA . VAL A 1 79 ? -7.475 1.430 -7.086 1.00 94.88 79 VAL A CA 1
ATOM 612 C C . VAL A 1 79 ? -8.471 1.707 -5.966 1.00 94.88 79 VAL A C 1
ATOM 614 O O . VAL A 1 79 ? -9.555 1.130 -5.976 1.00 94.88 79 VAL A O 1
ATOM 617 N N . ARG A 1 80 ? -8.148 2.600 -5.025 1.00 93.62 80 ARG A N 1
ATOM 618 C CA . ARG A 1 80 ? -9.069 2.997 -3.953 1.00 93.62 80 ARG A CA 1
ATOM 619 C C . ARG A 1 80 ? -10.375 3.539 -4.527 1.00 93.62 80 ARG A C 1
ATOM 621 O O . ARG A 1 80 ? -11.438 3.097 -4.111 1.00 93.62 80 ARG A O 1
ATOM 628 N N . ASP A 1 81 ? -10.303 4.451 -5.489 1.00 92.81 81 ASP A N 1
ATOM 629 C CA . ASP A 1 81 ? -11.484 5.077 -6.089 1.00 92.81 81 ASP A CA 1
ATOM 630 C C . ASP A 1 81 ? -12.329 4.041 -6.850 1.00 92.81 81 ASP A C 1
ATOM 632 O O . ASP A 1 81 ? -13.558 4.077 -6.809 1.00 92.81 81 ASP A O 1
ATOM 636 N N . ARG A 1 82 ? -11.688 3.039 -7.467 1.00 91.81 82 ARG A N 1
ATOM 637 C CA . ARG A 1 82 ? -12.385 1.880 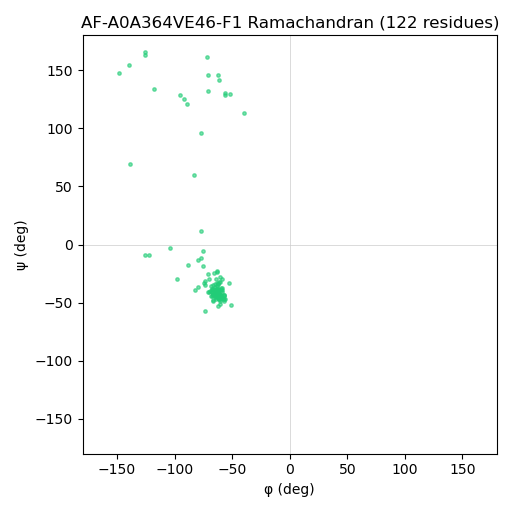-8.043 1.00 91.81 82 ARG A CA 1
ATOM 638 C C . ARG A 1 82 ? -13.040 1.008 -6.971 1.00 91.81 82 ARG A C 1
ATOM 640 O O . ARG A 1 82 ? -14.181 0.587 -7.142 1.00 91.81 82 ARG A O 1
ATOM 647 N N . TRP A 1 83 ? -12.347 0.733 -5.869 1.00 92.88 83 TRP A N 1
ATOM 648 C CA . TRP A 1 83 ? -12.895 -0.027 -4.742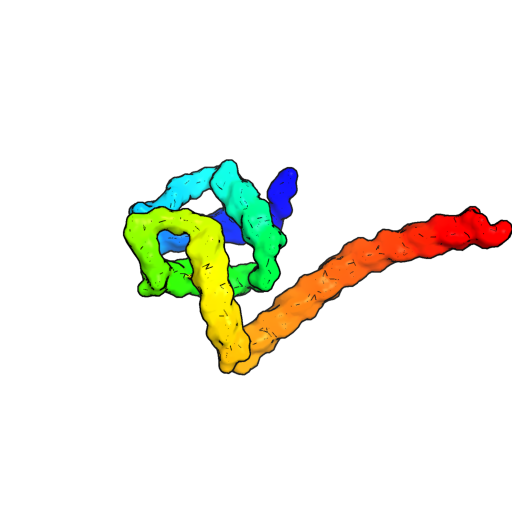 1.00 92.88 83 TRP A CA 1
ATOM 649 C C . TRP A 1 83 ? -14.086 0.678 -4.107 1.00 92.88 83 TRP A C 1
ATOM 651 O O . TRP A 1 83 ? -15.025 0.019 -3.676 1.00 92.88 83 TRP A O 1
ATOM 661 N N . GLU A 1 84 ? -14.087 2.009 -4.085 1.00 89.62 84 GLU A N 1
ATOM 662 C CA . GLU A 1 84 ? -15.244 2.774 -3.640 1.00 89.62 84 GLU A CA 1
ATOM 663 C C . GLU A 1 84 ? -16.462 2.552 -4.531 1.00 89.62 84 GLU A C 1
ATOM 665 O O . GLU A 1 84 ? -17.571 2.724 -4.047 1.00 89.62 84 GLU A O 1
ATOM 670 N N . GLN A 1 85 ? -16.315 2.143 -5.789 1.00 90.94 85 GLN A N 1
ATOM 671 C CA . GLN A 1 85 ? -17.441 1.848 -6.682 1.00 90.94 85 GLN A CA 1
ATOM 672 C C . GLN A 1 85 ? -17.926 0.392 -6.578 1.00 90.94 85 GLN A C 1
ATOM 674 O O . GLN A 1 85 ? -19.058 0.101 -6.960 1.00 90.94 85 GLN A O 1
ATOM 679 N N . ASP A 1 86 ? -17.114 -0.511 -6.025 1.00 90.12 86 ASP A N 1
ATOM 680 C CA . ASP A 1 86 ? -17.450 -1.922 -5.820 1.00 90.12 86 ASP A CA 1
ATOM 681 C C . ASP A 1 86 ? -18.132 -2.121 -4.446 1.00 90.12 86 ASP A C 1
ATOM 683 O O . ASP A 1 86 ? -17.526 -1.828 -3.413 1.00 90.12 86 ASP A O 1
ATOM 687 N N . PRO A 1 87 ? -19.376 -2.638 -4.376 1.00 83.50 87 PRO A N 1
ATOM 688 C CA . PRO A 1 87 ? -20.106 -2.787 -3.114 1.00 83.50 87 PRO A CA 1
ATOM 689 C C . PRO A 1 87 ? -19.421 -3.687 -2.082 1.00 83.50 87 PRO A C 1
ATOM 691 O O . PRO A 1 87 ? -19.570 -3.466 -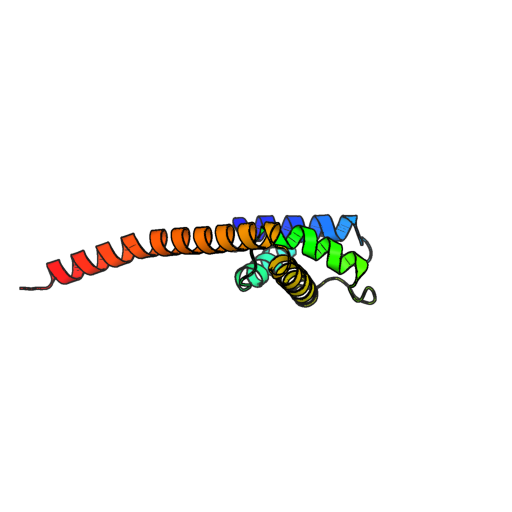0.879 1.00 83.50 87 PRO A O 1
ATOM 694 N N . VAL A 1 88 ? -18.691 -4.712 -2.530 1.00 87.56 88 VAL A N 1
ATOM 695 C CA . VAL A 1 88 ? -17.944 -5.601 -1.641 1.00 87.56 88 VAL A CA 1
ATOM 696 C C . VAL A 1 88 ? -16.730 -4.845 -1.140 1.00 87.56 88 VAL A C 1
ATOM 698 O O . VAL A 1 88 ? -16.610 -4.642 0.063 1.00 87.56 88 VAL A O 1
ATOM 701 N N . LYS A 1 89 ? -15.869 -4.355 -2.034 1.00 87.75 89 LYS A N 1
ATOM 702 C CA . LYS A 1 89 ? -14.627 -3.662 -1.651 1.00 87.75 89 LYS A CA 1
ATOM 703 C C . LYS A 1 89 ? -14.881 -2.394 -0.835 1.00 87.75 89 LYS A C 1
ATOM 705 O O . LYS A 1 89 ? -14.115 -2.109 0.083 1.00 87.75 89 LYS A O 1
ATOM 710 N N . ARG A 1 90 ? -15.985 -1.685 -1.078 1.00 85.19 90 ARG A N 1
ATOM 711 C CA . ARG A 1 90 ? -16.417 -0.543 -0.263 1.00 85.19 90 ARG A CA 1
ATOM 712 C C . ARG A 1 90 ? -16.587 -0.926 1.210 1.00 85.19 90 ARG A C 1
ATOM 714 O O . ARG A 1 90 ? -16.086 -0.205 2.066 1.00 85.19 90 ARG A O 1
ATOM 721 N N . ARG A 1 91 ? -17.191 -2.082 1.515 1.00 85.94 91 ARG A N 1
ATOM 722 C CA . ARG A 1 91 ? -17.320 -2.574 2.904 1.00 85.94 91 ARG A CA 1
ATOM 723 C C . ARG A 1 91 ? -15.964 -2.855 3.549 1.00 85.94 91 ARG A C 1
ATOM 725 O O . ARG A 1 91 ? -15.785 -2.590 4.733 1.00 85.94 91 ARG A O 1
ATOM 732 N N . TRP A 1 92 ? -14.998 -3.352 2.775 1.00 85.06 92 TRP A N 1
ATOM 733 C CA . TRP A 1 92 ? -13.628 -3.550 3.262 1.00 85.06 92 TRP A CA 1
ATOM 734 C C . TRP A 1 92 ? -12.950 -2.212 3.575 1.00 85.06 92 TRP A C 1
ATOM 736 O O . TRP A 1 92 ? -12.334 -2.076 4.628 1.00 85.06 92 TRP A O 1
ATOM 746 N N . LEU A 1 93 ? -13.117 -1.201 2.715 1.00 85.62 93 LEU A N 1
ATOM 747 C CA . LEU A 1 93 ? -12.608 0.151 2.976 1.00 85.62 93 LEU A CA 1
ATOM 748 C C . LEU A 1 93 ? -13.246 0.774 4.222 1.00 85.62 93 LEU A C 1
ATOM 750 O O . LEU A 1 93 ? -12.555 1.425 5.002 1.00 85.62 93 LEU A O 1
ATOM 754 N N . GLU A 1 94 ? -14.551 0.592 4.417 1.00 86.31 94 GLU A N 1
ATOM 755 C CA . GLU A 1 94 ? -15.266 1.062 5.608 1.00 86.31 94 GLU A CA 1
ATOM 756 C C . GLU A 1 94 ? -14.747 0.390 6.883 1.00 86.31 94 GLU A C 1
ATOM 758 O O . GLU A 1 94 ? -14.444 1.090 7.849 1.00 86.31 94 GLU A O 1
ATOM 763 N N . ALA A 1 95 ? -14.557 -0.933 6.866 1.00 86.31 95 ALA A N 1
ATOM 764 C CA . ALA A 1 95 ? -13.980 -1.673 7.987 1.00 86.31 95 ALA A CA 1
ATOM 765 C C . ALA A 1 95 ? -12.546 -1.214 8.305 1.00 86.31 95 ALA A C 1
ATOM 767 O O . ALA A 1 95 ? -12.223 -0.969 9.465 1.00 86.31 95 ALA A O 1
ATOM 768 N N . ALA A 1 96 ? -11.706 -1.015 7.285 1.00 84.06 96 ALA A N 1
ATOM 769 C CA . ALA A 1 96 ? -10.340 -0.525 7.466 1.00 84.06 96 ALA A CA 1
ATOM 770 C C . ALA A 1 96 ? -10.302 0.907 8.036 1.00 84.06 96 ALA A C 1
ATOM 772 O O . ALA A 1 96 ? -9.485 1.225 8.903 1.00 84.06 96 ALA A O 1
ATOM 773 N N . ARG A 1 97 ? -11.209 1.786 7.582 1.00 85.25 97 ARG A N 1
ATOM 774 C CA . ARG A 1 97 ? -11.369 3.145 8.132 1.00 85.25 97 ARG A CA 1
ATOM 775 C C . ARG A 1 97 ? -11.803 3.105 9.593 1.00 85.25 97 ARG A C 1
ATOM 777 O O . ARG A 1 97 ? -11.283 3.882 10.389 1.00 85.25 97 ARG A O 1
ATOM 784 N N . GLU A 1 98 ? -12.734 2.220 9.938 1.00 86.62 98 GLU A N 1
ATOM 785 C CA . GLU A 1 98 ? -13.196 2.056 11.314 1.00 86.62 98 GLU A CA 1
ATOM 786 C C . GLU A 1 98 ? -12.093 1.535 12.229 1.00 86.62 98 GLU A C 1
ATOM 788 O O . GLU A 1 98 ? -11.852 2.116 13.284 1.00 86.62 98 GLU A O 1
ATOM 793 N N . GLN A 1 99 ? -11.343 0.530 11.784 1.00 84.75 99 GLN A N 1
ATOM 794 C CA . GLN A 1 99 ? -10.210 -0.002 12.530 1.00 84.75 99 GLN A CA 1
ATOM 795 C C . GLN A 1 99 ? -9.166 1.087 12.833 1.00 84.75 99 GLN A C 1
ATOM 797 O O . GLN A 1 99 ? -8.776 1.257 13.987 1.00 84.75 99 GLN A O 1
ATOM 802 N N . LYS A 1 100 ? -8.791 1.912 11.839 1.00 81.00 100 LYS A N 1
ATOM 803 C CA . LYS A 1 100 ? -7.872 3.046 12.064 1.00 81.00 100 LYS A CA 1
ATOM 804 C C . LYS A 1 100 ? -8.437 4.083 13.043 1.00 81.00 100 LYS A C 1
ATOM 806 O O . LYS A 1 100 ? -7.671 4.697 13.786 1.00 81.00 100 LYS A O 1
ATOM 811 N N . ARG A 1 101 ? -9.758 4.307 13.059 1.00 82.56 101 ARG A N 1
ATOM 812 C CA . ARG A 1 101 ? -10.399 5.193 14.049 1.00 82.56 101 ARG A CA 1
ATOM 813 C C . ARG A 1 101 ? -10.292 4.617 15.456 1.00 82.56 101 ARG A C 1
ATOM 815 O O . ARG A 1 101 ? -9.858 5.336 16.350 1.00 82.56 101 ARG A O 1
ATOM 822 N N . LEU A 1 102 ? -10.621 3.340 15.632 1.00 84.62 102 LEU A N 1
ATOM 823 C CA . LEU A 1 102 ? -10.541 2.654 16.922 1.00 84.62 102 LEU A CA 1
ATOM 824 C C . LEU A 1 102 ? -9.111 2.641 17.470 1.00 84.62 102 LEU A C 1
ATOM 826 O O . LEU A 1 102 ? -8.903 2.949 18.640 1.00 84.62 102 LEU A O 1
ATOM 830 N N . GLU A 1 103 ? -8.120 2.357 16.624 1.00 81.94 103 GLU A N 1
ATOM 831 C CA . GLU A 1 103 ? -6.702 2.404 16.996 1.00 81.94 103 GLU A CA 1
ATOM 832 C C . GLU A 1 103 ? -6.282 3.807 17.442 1.00 81.94 103 GLU A C 1
ATOM 834 O O . GLU A 1 103 ? -5.672 3.971 18.500 1.00 81.94 103 GLU A O 1
ATOM 839 N N . ARG A 1 104 ? -6.662 4.841 16.683 1.00 80.00 104 ARG A N 1
ATOM 840 C CA . ARG A 1 104 ? -6.395 6.236 17.054 1.00 80.00 104 ARG A CA 1
ATOM 841 C C . ARG A 1 104 ? -7.045 6.595 18.391 1.00 80.00 104 ARG A C 1
ATOM 843 O O . ARG A 1 104 ? -6.405 7.214 19.239 1.00 80.00 104 ARG A O 1
ATOM 850 N N . ASP A 1 105 ? -8.305 6.230 18.583 1.00 79.19 105 ASP A N 1
ATOM 851 C CA . ASP A 1 105 ? -9.058 6.577 19.786 1.00 79.19 105 ASP A CA 1
ATOM 852 C C . ASP A 1 105 ? -8.507 5.832 21.019 1.00 79.19 105 ASP A C 1
ATOM 854 O O . ASP A 1 105 ? -8.394 6.425 22.096 1.00 79.19 105 ASP A O 1
ATOM 858 N N . ALA A 1 106 ? -8.049 4.587 20.847 1.00 80.62 106 ALA A N 1
ATOM 859 C CA . ALA A 1 106 ? -7.344 3.819 21.874 1.00 80.62 106 ALA A CA 1
ATOM 860 C C . ALA A 1 106 ? -6.002 4.454 22.284 1.00 80.62 106 ALA A C 1
ATOM 862 O O . ALA A 1 106 ? -5.632 4.383 23.453 1.00 80.62 106 ALA A O 1
ATOM 863 N N . LEU A 1 107 ? -5.290 5.113 21.361 1.00 80.69 107 LEU A N 1
ATOM 864 C CA . LEU A 1 107 ? -4.056 5.847 21.674 1.00 80.69 107 LEU A CA 1
ATOM 865 C C . LEU A 1 107 ? -4.321 7.169 22.412 1.00 80.69 107 LEU A C 1
ATOM 867 O O . LEU A 1 107 ? -3.518 7.592 23.242 1.00 80.69 107 LEU A O 1
ATOM 871 N N . ILE A 1 108 ? -5.440 7.835 22.117 1.00 82.12 108 ILE A N 1
ATOM 872 C CA . ILE A 1 108 ? -5.782 9.144 22.695 1.00 82.12 108 ILE A CA 1
ATOM 873 C C . ILE A 1 108 ? -6.363 9.005 24.110 1.00 82.12 108 ILE A C 1
ATOM 875 O O . ILE A 1 108 ? -6.082 9.844 24.969 1.00 82.12 108 ILE A O 1
ATOM 879 N N . GLN A 1 109 ? -7.149 7.957 24.373 1.00 76.00 109 GLN A N 1
ATOM 880 C CA . GLN A 1 109 ? -7.817 7.735 25.663 1.00 76.00 109 GLN A CA 1
ATOM 881 C C . GLN A 1 109 ? -6.871 7.814 26.882 1.00 76.00 109 GLN A C 1
ATOM 883 O O . GLN A 1 109 ? -7.126 8.637 27.765 1.00 76.00 109 GLN A O 1
ATOM 888 N N . PRO A 1 110 ? -5.735 7.091 26.922 1.00 81.62 110 PRO A N 1
ATOM 889 C CA . PRO A 1 110 ? -4.796 7.157 28.044 1.00 81.62 110 PRO A CA 1
ATOM 890 C C . PRO A 1 110 ? -4.235 8.565 28.280 1.00 81.62 110 PRO A C 1
ATOM 892 O O . PRO A 1 110 ? -4.094 9.005 29.420 1.00 81.62 110 PRO A O 1
ATOM 895 N N . VAL A 1 111 ? -3.966 9.310 27.202 1.00 82.12 111 VAL A N 1
ATOM 896 C CA . VAL A 1 111 ? -3.449 10.686 27.274 1.00 82.12 111 VAL A CA 1
ATOM 897 C C . VAL A 1 111 ? -4.499 11.631 27.860 1.00 82.12 111 VAL A C 1
ATOM 899 O O . VAL A 1 111 ? -4.179 12.491 28.683 1.00 82.12 111 VAL A O 1
ATOM 902 N N . LEU A 1 112 ? -5.766 11.475 27.464 1.00 79.00 112 LEU A N 1
ATOM 903 C CA . LEU A 1 112 ? -6.872 12.262 28.011 1.00 79.00 112 LEU A CA 1
ATOM 904 C C . LEU A 1 112 ? -7.134 11.931 29.480 1.00 79.00 112 LEU A C 1
ATOM 906 O O . LEU A 1 112 ? -7.383 12.841 30.272 1.00 79.00 112 LEU A O 1
ATOM 910 N N . GLU A 1 113 ? -7.063 10.656 29.861 1.00 82.25 113 GLU A N 1
ATOM 911 C CA . GLU A 1 113 ? -7.184 10.235 31.257 1.00 82.25 113 GLU A CA 1
ATOM 912 C C . GLU A 1 113 ? -6.064 10.805 32.125 1.00 82.25 113 GLU A C 1
ATOM 914 O O . GLU A 1 113 ? -6.328 11.291 33.227 1.00 82.25 113 GLU A O 1
ATOM 919 N N . GLN A 1 114 ? -4.830 10.808 31.625 1.00 82.50 114 GLN A N 1
ATOM 920 C CA . GLN A 1 114 ? -3.690 11.379 32.331 1.00 82.50 114 GLN A CA 1
ATOM 921 C C . GLN A 1 114 ? -3.840 12.893 32.519 1.00 82.50 114 GLN A C 1
ATOM 923 O O . GLN A 1 114 ? -3.767 13.373 33.650 1.00 82.50 114 GLN A O 1
ATOM 928 N N . LYS A 1 115 ? -4.208 13.629 31.461 1.00 79.81 115 LYS A N 1
ATOM 929 C CA . LYS A 1 115 ? -4.529 15.063 31.566 1.00 79.81 115 LYS A CA 1
ATOM 930 C C . LYS A 1 115 ? -5.682 15.342 32.533 1.00 79.81 115 LYS A C 1
ATOM 932 O O . LYS A 1 115 ? -5.637 16.309 33.286 1.00 79.81 115 LYS A O 1
ATOM 937 N N . ARG A 1 116 ? -6.725 14.503 32.552 1.00 81.75 116 ARG A N 1
ATOM 938 C CA . ARG A 1 116 ? -7.842 14.637 33.506 1.00 81.75 116 ARG A CA 1
ATOM 939 C C . ARG A 1 116 ? -7.392 14.431 34.954 1.00 81.75 116 ARG A C 1
ATOM 941 O O . ARG A 1 116 ? -7.897 15.129 35.831 1.00 81.75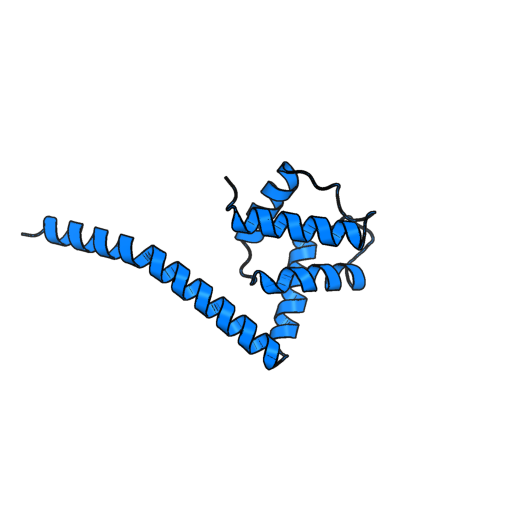 116 ARG A O 1
ATOM 948 N N . LYS A 1 117 ? -6.472 13.494 35.212 1.00 82.12 117 LYS A N 1
ATOM 949 C CA . LYS A 1 117 ? -5.881 13.279 36.545 1.00 82.12 117 LYS A CA 1
ATOM 950 C C . LYS A 1 117 ? -5.023 14.468 36.977 1.00 82.12 117 LYS A C 1
ATOM 952 O O . LYS A 1 117 ? -5.165 14.910 38.109 1.00 82.12 117 LYS A O 1
ATOM 957 N N . GLU A 1 118 ? -4.214 15.022 36.076 1.00 79.69 118 GLU A N 1
ATOM 958 C CA . GLU A 1 118 ? -3.404 16.221 36.334 1.00 79.69 118 GLU A CA 1
ATOM 959 C C . GLU A 1 118 ? -4.276 17.435 36.673 1.00 79.69 118 GLU A C 1
ATOM 961 O O . GLU A 1 118 ? -4.052 18.086 37.686 1.00 79.69 118 GLU A O 1
ATOM 966 N N . VAL A 1 119 ? -5.337 17.695 35.902 1.00 80.31 119 VAL A N 1
ATOM 967 C CA . VAL A 1 119 ? -6.268 18.804 36.181 1.00 80.31 119 VAL A CA 1
ATOM 968 C C . VAL A 1 119 ? -6.971 18.632 37.533 1.00 80.31 119 VAL A C 1
ATOM 970 O O . VAL A 1 119 ? -7.142 19.608 38.257 1.00 80.31 119 VAL A O 1
ATOM 973 N N . ARG A 1 120 ? -7.344 17.400 37.910 1.00 77.50 120 ARG A N 1
ATOM 974 C CA . ARG A 1 120 ? -7.930 17.102 39.232 1.00 77.50 120 ARG A CA 1
ATOM 975 C C . ARG A 1 120 ? -6.931 17.207 40.385 1.00 77.50 120 ARG A C 1
ATOM 977 O O . ARG A 1 120 ? -7.357 17.429 41.507 1.00 77.50 120 ARG A O 1
ATOM 984 N N . ALA A 1 121 ? -5.636 17.041 40.127 1.00 74.38 121 ALA A N 1
ATOM 985 C CA . ALA A 1 121 ? -4.588 17.215 41.131 1.00 74.38 121 ALA A CA 1
ATOM 986 C C . ALA A 1 121 ? -4.231 18.696 41.376 1.00 74.38 121 ALA A C 1
ATOM 988 O O . ALA A 1 121 ? -3.547 18.995 42.349 1.00 74.38 121 ALA A O 1
ATOM 989 N N . ILE A 1 122 ? -4.673 19.610 40.500 1.00 73.62 122 ILE A N 1
ATOM 990 C CA . ILE A 1 122 ? -4.321 21.042 40.516 1.00 73.62 122 ILE A CA 1
ATOM 991 C C . ILE A 1 122 ? -5.464 21.927 41.060 1.00 73.62 122 ILE A C 1
ATOM 993 O O . ILE A 1 122 ? -5.281 23.133 41.202 1.00 73.62 122 ILE A O 1
ATOM 997 N N . GLY A 1 123 ? -6.637 21.382 41.403 1.00 66.88 123 GLY A N 1
ATOM 998 C CA . GLY A 1 123 ? -7.720 22.218 41.932 1.00 66.88 123 GLY A CA 1
ATOM 999 C C . GLY A 1 123 ? -8.645 21.554 42.948 1.00 66.88 123 GLY A C 1
ATOM 1000 O O . GLY A 1 123 ? -9.055 20.415 42.726 1.00 66.88 123 GLY A O 1
ATOM 1001 N N . PRO A 1 124 ? -9.157 22.349 43.904 1.00 56.75 124 PRO A N 1
ATOM 1002 C CA . PRO A 1 124 ? -8.417 23.182 44.862 1.00 56.75 124 PRO A CA 1
ATOM 1003 C C . PRO A 1 124 ? -7.819 22.367 46.023 1.00 56.75 124 PRO A C 1
ATOM 1005 O O . PRO A 1 124 ? -8.376 21.297 46.357 1.00 56.75 124 PRO A O 1
#

Secondary structure (DSSP, 8-state):
---HHHHHHHHHHHHHHHHH-TTTS----HHHHHHHHHHHHTS---TTHHHHHHHHHHHHS-TTS---HHHHHHHHHHHHHHHHHSHHHHHHHHHHHHHHHHHHHHHHHHHHHHHHHHHHHS--

Foldseek 3Di:
DQDPVLLVLLQVLLVLLCVLQVVQRDPDDSVSSSVLSVLVVVDPFFSVLQNVLSVQCSVPNDSVHHDDSVSSNVSSVVSVVVLCVPPVSVVVVVVSVVVVVVVVVVVVVVVVVVVVVVVVVVDD

pLDDT: mean 87.04, std 7.19, range [56.69, 96.19]